Protein AF-A0A3D2VDF9-F1 (afdb_monomer)

Solvent-accessible surface area (backbone atoms only — not comparable to full-atom values): 5100 Å² total; per-residue (Å²): 130,86,77,54,71,74,75,63,52,50,66,55,46,47,50,49,29,54,76,71,74,40,93,69,53,74,67,56,27,45,53,50,42,59,61,45,46,62,58,39,49,56,56,39,52,56,75,72,51,83,84,84,72,75,85,76,89,76,75,82,72,90,58,46,69,67,53,66,90,80,32,81,79,68,82,64,81,66,82

Sequence (79 aa):
MTRGPVNPSINEVLKLAAEFGMELSAHEAQVYCAGMAGVLKSY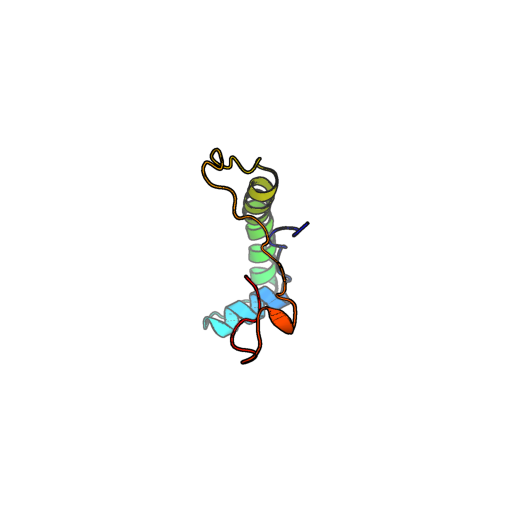RRIEELPELRPEVKYPRTPGYRPAPEDNPYNAWYWR

Nearest PDB structures (foldse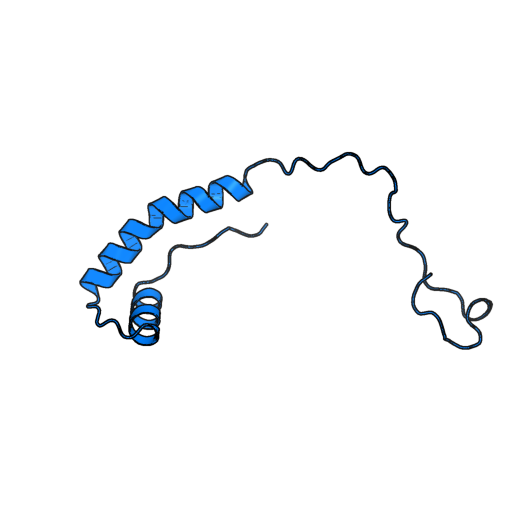ek):
  3a1i-assembly1_A-2  TM=6.004E-01  e=3.087E-02  Rhodococcus sp. N-771
  3a1k-assembly1_A  TM=6.053E-01  e=5.889E-02  Rhodococcus sp. N-771
  4wj3-assembly2_I  TM=5.085E-01  e=3.522E+00  Pseudomonas aeruginosa PAO1

Mean predicted aligned error: 7.75 Å

Radius of gyration: 24.64 Å; Cα contacts (8 Å, |Δi|>4): 45; chains: 1; bounding box: 47×35×52 Å

Structure (mmCIF, N/CA/C/O backbone):
data_AF-A0A3D2VDF9-F1
#
_entry.id   AF-A0A3D2VDF9-F1
#
loop_
_atom_site.group_PDB
_atom_site.id
_atom_site.type_symbol
_atom_site.label_atom_id
_atom_site.label_alt_id
_atom_site.label_comp_id
_atom_site.label_asym_id
_atom_site.label_entity_id
_atom_site.label_seq_id
_atom_site.pdbx_PDB_ins_code
_atom_site.Cartn_x
_atom_site.Cartn_y
_atom_site.Cartn_z
_atom_site.occupancy
_atom_site.B_iso_or_equiv
_atom_site.auth_seq_id
_atom_site.auth_comp_id
_atom_site.auth_asym_id
_atom_site.auth_atom_id
_atom_site.pdbx_PDB_model_num
ATOM 1 N N . MET A 1 1 ? -5.099 -8.514 -12.122 1.00 52.41 1 MET A N 1
ATOM 2 C CA . MET A 1 1 ? -4.991 -7.048 -11.971 1.00 52.41 1 MET A CA 1
ATOM 3 C C . MET A 1 1 ? -5.001 -6.756 -10.488 1.00 52.41 1 MET A C 1
ATOM 5 O O . MET A 1 1 ? -5.907 -7.229 -9.807 1.00 52.41 1 MET A O 1
ATOM 9 N N . THR A 1 2 ? -3.958 -6.117 -9.970 1.00 57.31 2 THR A N 1
ATOM 10 C CA . THR A 1 2 ? -3.824 -5.832 -8.541 1.00 57.31 2 THR A CA 1
ATOM 11 C C . THR A 1 2 ? -4.927 -4.863 -8.145 1.00 57.31 2 THR A C 1
ATOM 13 O O . THR A 1 2 ? -4.968 -3.719 -8.577 1.00 57.31 2 THR A O 1
ATOM 16 N N . ARG A 1 3 ? -5.887 -5.352 -7.363 1.00 70.12 3 ARG A N 1
ATOM 17 C CA . ARG A 1 3 ? -6.883 -4.503 -6.720 1.00 70.12 3 ARG A CA 1
ATOM 18 C C . ARG A 1 3 ? -6.074 -3.678 -5.717 1.00 70.12 3 ARG A C 1
ATOM 20 O O . ARG A 1 3 ? -5.487 -4.281 -4.824 1.00 70.12 3 ARG A O 1
ATOM 27 N N . GLY A 1 4 ? -5.952 -2.365 -5.933 1.00 81.25 4 GLY A N 1
ATOM 28 C CA . GLY A 1 4 ? -5.209 -1.457 -5.049 1.00 81.25 4 GLY A CA 1
ATOM 29 C C . GLY A 1 4 ? -5.650 -1.553 -3.577 1.00 81.25 4 GLY A C 1
ATOM 30 O O . GLY A 1 4 ? -6.507 -2.374 -3.236 1.00 81.25 4 GLY A O 1
ATOM 31 N N . PRO A 1 5 ? -5.105 -0.720 -2.680 1.00 88.19 5 PRO A N 1
ATOM 32 C CA . PRO A 1 5 ? -5.191 -0.964 -1.244 1.00 88.19 5 PRO A CA 1
ATOM 33 C C . PRO A 1 5 ? -6.643 -1.123 -0.764 1.00 88.19 5 PRO A C 1
ATOM 35 O O . PRO A 1 5 ? -7.546 -0.367 -1.141 1.00 88.19 5 PRO A O 1
ATOM 38 N N . VAL A 1 6 ? -6.860 -2.160 0.046 1.00 89.81 6 VAL A N 1
ATOM 39 C CA . VAL A 1 6 ? -8.157 -2.487 0.644 1.00 89.81 6 VAL A CA 1
ATOM 40 C C . VAL A 1 6 ? -8.284 -1.818 2.003 1.00 89.81 6 VAL A C 1
ATOM 42 O O . VAL A 1 6 ? -7.288 -1.570 2.678 1.00 89.81 6 VAL A O 1
ATOM 45 N N . ASN A 1 7 ? -9.517 -1.500 2.393 1.00 92.06 7 ASN A N 1
ATOM 46 C CA . ASN A 1 7 ? -9.761 -0.898 3.696 1.00 92.06 7 ASN A CA 1
ATOM 47 C C . ASN A 1 7 ? -9.385 -1.899 4.800 1.00 92.06 7 ASN A C 1
ATOM 49 O O . ASN A 1 7 ? -9.860 -3.036 4.722 1.00 92.06 7 ASN A O 1
ATOM 53 N N . PRO A 1 8 ? -8.572 -1.510 5.798 1.00 94.12 8 PRO A N 1
ATOM 54 C CA . PRO A 1 8 ? -8.203 -2.412 6.875 1.00 94.12 8 PRO A CA 1
ATOM 55 C C . PRO A 1 8 ? -9.424 -2.749 7.732 1.00 94.12 8 PRO A C 1
ATOM 57 O O . PRO A 1 8 ? -10.340 -1.940 7.915 1.00 94.12 8 PRO A O 1
ATOM 60 N N . SER A 1 9 ? -9.421 -3.955 8.278 1.00 95.44 9 SER A N 1
ATOM 61 C CA . SER A 1 9 ? -10.336 -4.377 9.328 1.00 95.44 9 SER A CA 1
ATOM 62 C C . SER A 1 9 ? -10.020 -3.673 10.649 1.00 95.44 9 SER A C 1
ATOM 64 O O . SER A 1 9 ? -8.904 -3.210 10.885 1.00 95.44 9 SER A O 1
ATOM 66 N N . ILE A 1 10 ? -10.998 -3.654 11.556 1.00 97.06 10 ILE A N 1
ATOM 67 C CA . ILE A 1 10 ? -10.835 -3.099 12.909 1.00 97.06 10 ILE A CA 1
ATOM 68 C C . ILE A 1 10 ? -9.640 -3.749 13.626 1.00 97.06 10 ILE A C 1
ATOM 70 O O . ILE A 1 10 ? -8.846 -3.052 14.250 1.00 97.06 10 ILE A O 1
ATOM 74 N N . ASN A 1 11 ? -9.462 -5.066 13.482 1.00 97.31 11 ASN A N 1
ATOM 75 C CA . ASN A 1 11 ? -8.356 -5.794 14.108 1.00 97.31 11 ASN A CA 1
ATOM 76 C C . ASN A 1 11 ? -6.987 -5.370 13.564 1.00 97.31 11 ASN A C 1
ATOM 78 O O . ASN A 1 11 ? -6.032 -5.282 14.329 1.00 97.31 11 ASN A O 1
ATOM 82 N N . GLU A 1 12 ? -6.879 -5.092 12.264 1.00 96.88 12 GLU A N 1
ATOM 83 C CA . GLU A 1 12 ? -5.635 -4.593 11.668 1.00 96.88 12 GLU A CA 1
ATOM 84 C C . GLU A 1 12 ? -5.307 -3.185 12.171 1.00 96.88 12 GLU A C 1
ATOM 86 O O . GLU A 1 12 ? -4.152 -2.911 12.487 1.00 96.88 12 GLU A O 1
ATOM 91 N N . VAL A 1 13 ? -6.312 -2.318 12.331 1.00 96.88 13 VAL A N 1
ATOM 92 C CA . VAL A 1 13 ? -6.120 -0.976 12.907 1.00 96.88 13 VAL A CA 1
ATOM 93 C C . VAL A 1 13 ? -5.690 -1.050 14.371 1.00 96.88 13 VAL A C 1
ATOM 95 O O . VAL A 1 13 ? -4.757 -0.355 14.758 1.00 96.88 13 VAL A O 1
ATOM 98 N N . LEU A 1 14 ? -6.310 -1.917 15.176 1.00 97.94 14 LEU A N 1
ATOM 99 C CA . LEU A 1 14 ? -5.915 -2.127 16.574 1.00 97.94 14 LEU A CA 1
ATOM 100 C C . LEU A 1 14 ? -4.499 -2.704 16.691 1.00 97.94 14 LEU A C 1
ATOM 102 O O . LEU A 1 14 ? -3.734 -2.298 17.563 1.00 97.94 14 LEU A O 1
ATOM 106 N N . LYS A 1 15 ? -4.126 -3.624 15.795 1.00 97.81 15 LYS A N 1
ATOM 107 C CA . LYS A 1 15 ? -2.772 -4.180 15.752 1.00 97.81 15 LYS A CA 1
ATOM 108 C C . LYS A 1 15 ? -1.739 -3.100 15.426 1.00 97.81 15 LYS A C 1
ATOM 110 O O . LYS A 1 15 ? -0.739 -2.995 16.127 1.00 97.81 15 LYS A O 1
ATOM 115 N N . LEU A 1 16 ? -2.006 -2.277 14.411 1.00 96.88 16 LEU A N 1
ATOM 116 C CA . LEU A 1 16 ? -1.150 -1.142 14.062 1.00 96.88 16 LEU A CA 1
ATOM 117 C C . LEU A 1 16 ? -1.050 -0.154 15.227 1.00 96.88 16 LEU A C 1
ATOM 119 O O . LEU A 1 16 ? 0.045 0.277 15.565 1.00 96.88 16 LEU A O 1
ATOM 123 N N . ALA A 1 17 ? -2.167 0.161 15.885 1.00 97.25 17 ALA A N 1
ATOM 124 C CA . ALA A 1 17 ? -2.171 1.028 17.057 1.00 97.25 17 ALA A CA 1
ATOM 125 C C . ALA A 1 17 ? -1.193 0.537 18.133 1.00 97.25 17 ALA A C 1
ATOM 127 O O . ALA A 1 17 ? -0.329 1.299 18.562 1.00 97.25 17 ALA A O 1
ATOM 128 N N . ALA A 1 18 ? -1.251 -0.752 18.474 1.00 96.88 18 ALA A N 1
ATOM 129 C CA . ALA A 1 18 ? -0.335 -1.361 19.432 1.00 96.88 18 ALA A CA 1
ATOM 130 C C . ALA A 1 18 ? 1.135 -1.311 18.970 1.00 96.88 18 ALA A C 1
ATOM 132 O O . ALA A 1 18 ? 2.012 -0.991 19.770 1.00 96.88 18 ALA A O 1
ATOM 133 N N . GLU A 1 19 ? 1.412 -1.575 17.687 1.00 97.94 19 GLU A N 1
ATOM 134 C CA . GLU A 1 19 ? 2.767 -1.492 17.111 1.00 97.94 19 GLU A CA 1
ATOM 135 C C . GLU A 1 19 ? 3.359 -0.074 17.193 1.00 97.94 19 GLU A C 1
ATOM 137 O O . GLU A 1 19 ? 4.566 0.084 17.374 1.00 97.94 19 GLU A O 1
ATOM 142 N N . PHE A 1 20 ? 2.514 0.955 17.116 1.00 96.94 20 PHE A N 1
ATOM 143 C CA . PHE A 1 20 ? 2.907 2.361 17.228 1.00 96.94 20 PHE A CA 1
ATOM 144 C C . PHE A 1 20 ? 2.770 2.938 18.649 1.00 96.94 20 PHE A C 1
ATOM 146 O O . PHE A 1 20 ? 2.960 4.139 18.834 1.00 96.94 20 PHE A O 1
ATOM 153 N N . GLY A 1 21 ? 2.460 2.115 19.658 1.00 97.12 21 G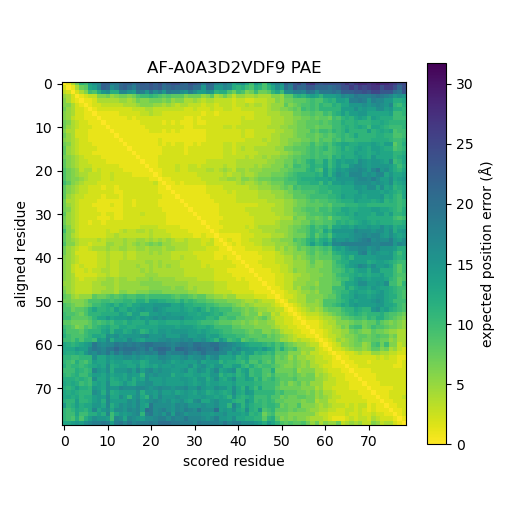LY A N 1
ATOM 154 C CA . GLY A 1 21 ? 2.325 2.560 21.051 1.00 97.12 21 GLY A CA 1
ATOM 155 C C . GLY A 1 21 ? 1.092 3.430 21.320 1.00 97.12 21 GLY A C 1
ATOM 156 O O . GLY A 1 21 ? 1.105 4.244 22.241 1.00 97.12 21 GLY A O 1
ATOM 157 N N . MET A 1 22 ? 0.041 3.284 20.513 1.00 96.62 22 MET A N 1
ATOM 158 C CA . MET A 1 22 ? -1.244 3.957 20.682 1.00 96.62 22 MET A CA 1
ATOM 159 C C . MET A 1 22 ? -2.264 3.007 21.318 1.00 96.62 22 MET A C 1
ATOM 161 O O . MET A 1 22 ? -2.472 1.892 20.839 1.00 96.62 22 MET A O 1
ATOM 165 N N . GLU A 1 23 ? -2.955 3.468 22.357 1.00 95.19 23 GLU A N 1
ATOM 166 C CA . GLU A 1 23 ? -4.130 2.776 22.887 1.00 95.19 23 GLU A CA 1
ATOM 167 C C . GLU A 1 23 ? -5.375 3.238 22.126 1.00 95.19 23 GLU A C 1
ATOM 169 O O . GLU A 1 23 ? -5.706 4.421 22.122 1.00 95.19 23 GLU A O 1
ATOM 174 N N . LEU A 1 24 ? -6.056 2.303 21.460 1.00 96.25 24 LEU A N 1
ATOM 175 C CA . LEU A 1 24 ? -7.326 2.550 20.783 1.00 96.25 24 LEU A CA 1
ATOM 176 C C . LEU A 1 24 ? -8.388 1.565 21.259 1.00 96.25 24 LEU A C 1
ATOM 178 O O . LEU A 1 24 ? -8.159 0.357 21.342 1.00 96.25 24 LEU A O 1
ATOM 182 N N . SER A 1 25 ? -9.594 2.077 21.473 1.00 97.19 25 SER A N 1
ATOM 183 C CA . SER A 1 25 ? -10.795 1.260 21.593 1.00 97.19 25 SER A CA 1
ATOM 184 C C . SER A 1 25 ? -11.251 0.732 20.227 1.00 97.19 25 SER A C 1
ATOM 186 O O . SER A 1 25 ? -10.960 1.296 19.168 1.00 97.19 25 SER A O 1
ATOM 188 N N . ALA A 1 26 ? -12.055 -0.334 20.240 1.00 96.25 26 ALA A N 1
ATOM 189 C CA . ALA A 1 26 ? -12.678 -0.858 19.023 1.00 96.25 26 ALA A CA 1
ATOM 190 C C . ALA A 1 26 ? -13.578 0.180 18.322 1.00 96.25 26 ALA A C 1
ATOM 192 O O . ALA A 1 26 ? -13.682 0.177 17.096 1.00 96.25 26 ALA A O 1
ATOM 193 N N . HIS A 1 27 ? -14.202 1.081 19.089 1.00 97.44 27 HIS A N 1
ATOM 194 C CA . HIS A 1 27 ? -15.020 2.161 18.542 1.00 97.44 27 HIS A CA 1
ATOM 195 C C . HIS A 1 27 ? -14.167 3.184 17.782 1.00 97.44 27 HIS A C 1
ATOM 197 O O . HIS A 1 27 ? -14.484 3.525 16.645 1.00 97.44 27 HIS A O 1
ATOM 203 N N . GLU A 1 28 ? -13.048 3.625 18.361 1.00 97.31 28 GLU A N 1
ATOM 204 C CA . GLU A 1 28 ? -12.123 4.540 17.684 1.00 97.31 28 GLU A CA 1
ATOM 205 C C . GLU A 1 28 ? -11.542 3.895 16.427 1.00 97.31 28 GLU A C 1
ATOM 207 O O . GLU A 1 28 ? -11.562 4.501 15.357 1.00 97.31 28 GLU A O 1
ATOM 212 N N . ALA A 1 29 ? -11.119 2.630 16.507 1.00 96.75 29 ALA A N 1
ATOM 213 C CA . ALA A 1 29 ? -10.638 1.885 15.348 1.00 96.75 29 ALA A CA 1
ATOM 214 C C . ALA A 1 29 ? -11.688 1.818 14.219 1.00 96.75 29 ALA A C 1
ATOM 216 O O . ALA A 1 29 ? -11.341 1.962 13.046 1.00 96.75 29 ALA A O 1
ATOM 217 N N . GLN A 1 30 ? -12.977 1.687 14.552 1.00 96.31 30 GLN A N 1
ATOM 218 C CA . GLN A 1 30 ? -14.064 1.740 13.571 1.00 96.31 30 GLN A CA 1
ATOM 219 C C . GLN A 1 30 ? -14.179 3.115 12.894 1.00 96.31 30 GLN A C 1
ATOM 221 O O . GLN A 1 30 ? -14.385 3.179 11.678 1.00 96.31 30 GLN A O 1
ATOM 226 N N . VAL A 1 31 ? -14.013 4.208 13.646 1.00 96.06 31 VAL A N 1
ATOM 227 C CA . VAL A 1 31 ? -13.983 5.573 13.091 1.00 96.06 31 VAL A CA 1
ATOM 228 C C . VAL A 1 31 ? -12.821 5.726 12.108 1.00 96.06 31 VAL A C 1
ATOM 230 O O . VAL A 1 31 ? -13.020 6.219 10.995 1.00 96.06 31 VAL A O 1
ATOM 233 N N . TYR A 1 32 ? -11.633 5.228 12.458 1.00 94.88 32 TYR A N 1
ATOM 234 C CA . TYR A 1 32 ? -10.477 5.239 11.558 1.00 94.88 32 TYR A CA 1
ATOM 235 C C . TYR A 1 32 ? -10.719 4.404 10.292 1.00 94.88 32 TYR A C 1
ATOM 237 O O . TYR A 1 32 ? -10.467 4.891 9.188 1.00 94.88 32 TYR A O 1
ATOM 245 N N . CYS A 1 33 ? -11.272 3.191 10.412 1.00 94.19 33 CYS A N 1
ATOM 246 C CA . CYS A 1 33 ? -11.677 2.376 9.260 1.00 94.19 33 CYS A CA 1
ATOM 247 C C . CYS A 1 33 ? -12.652 3.123 8.336 1.00 94.19 33 CYS A C 1
ATOM 249 O O . CYS A 1 33 ? -12.525 3.042 7.112 1.00 94.19 33 CYS A O 1
ATOM 251 N N . ALA A 1 34 ? -13.625 3.852 8.890 1.00 92.56 34 ALA A N 1
ATOM 252 C CA . ALA A 1 34 ? -14.576 4.630 8.099 1.00 92.56 34 ALA A CA 1
ATOM 253 C C . ALA A 1 34 ? -13.900 5.815 7.384 1.00 92.56 34 ALA A C 1
ATOM 255 O O . ALA A 1 34 ? -14.156 6.043 6.201 1.00 92.56 34 ALA A O 1
ATOM 256 N N . GLY A 1 35 ? -12.996 6.527 8.066 1.00 92.38 35 GLY A N 1
ATOM 257 C CA . GLY A 1 35 ? -12.249 7.651 7.493 1.00 92.38 35 GLY A CA 1
ATOM 258 C C . GLY A 1 35 ? -11.295 7.238 6.365 1.00 92.38 35 GLY A C 1
ATOM 259 O O . GLY A 1 35 ? -11.211 7.911 5.335 1.00 92.38 35 GLY A O 1
ATOM 260 N N . MET A 1 36 ? -10.621 6.093 6.509 1.00 92.50 36 MET A N 1
ATOM 261 C CA . MET A 1 36 ? -9.677 5.582 5.506 1.00 92.50 36 MET A CA 1
ATOM 262 C C . MET A 1 36 ? -10.352 5.153 4.199 1.00 92.50 36 MET A C 1
ATOM 264 O O . MET A 1 36 ? -9.746 5.269 3.130 1.00 92.50 36 MET A O 1
ATOM 268 N N . ALA A 1 37 ? -11.617 4.722 4.242 1.00 86.94 37 ALA A N 1
ATOM 269 C CA . ALA A 1 37 ? -12.326 4.211 3.070 1.00 86.94 37 ALA A CA 1
ATOM 270 C C . ALA A 1 37 ? -12.356 5.210 1.895 1.00 86.94 37 ALA A C 1
ATOM 272 O O . ALA A 1 37 ? -12.215 4.809 0.733 1.00 86.94 37 ALA A O 1
ATOM 273 N N . GLY A 1 38 ? -12.506 6.507 2.188 1.00 86.25 38 GLY A N 1
ATOM 274 C CA . GLY A 1 38 ? -12.489 7.571 1.181 1.00 86.25 38 GLY A CA 1
ATOM 275 C C . GLY A 1 38 ? -11.108 7.766 0.554 1.00 86.25 38 GLY A C 1
ATOM 276 O O . GLY A 1 38 ? -10.979 7.788 -0.669 1.00 86.25 38 GLY A O 1
ATOM 277 N N . VAL A 1 39 ? -10.065 7.828 1.382 1.00 88.56 39 VAL A N 1
ATOM 278 C CA . VAL A 1 39 ? -8.677 8.030 0.939 1.00 88.56 39 VAL A CA 1
ATOM 279 C C . VAL A 1 39 ? -8.200 6.860 0.076 1.00 88.56 39 VAL A C 1
ATOM 281 O O . VAL A 1 39 ? -7.664 7.058 -1.013 1.00 88.56 39 VAL A O 1
ATOM 284 N N . LEU A 1 40 ? -8.470 5.623 0.500 1.00 91.44 40 LEU A N 1
ATOM 285 C CA . LEU A 1 40 ? -8.069 4.416 -0.231 1.00 91.44 40 LEU A CA 1
ATOM 286 C C . LEU A 1 40 ? -8.813 4.246 -1.563 1.00 91.44 40 LEU A C 1
ATOM 288 O O . LEU A 1 40 ? -8.314 3.602 -2.490 1.00 91.44 40 LEU A O 1
ATOM 292 N N . LYS A 1 41 ? -10.001 4.847 -1.711 1.00 89.50 41 LYS A N 1
ATOM 293 C CA . LYS A 1 41 ? -10.683 4.931 -3.010 1.00 89.50 41 LYS A CA 1
ATOM 294 C C . LYS A 1 41 ? -9.894 5.792 -4.005 1.00 89.50 41 LYS A C 1
ATOM 296 O O . LYS A 1 41 ? -9.812 5.411 -5.170 1.00 89.50 41 LYS A O 1
ATOM 301 N N . SER A 1 42 ? -9.270 6.882 -3.559 1.00 90.06 42 SER A N 1
ATOM 302 C CA . SER A 1 42 ? -8.430 7.732 -4.416 1.00 90.06 42 SER A CA 1
ATOM 303 C C . SER A 1 42 ? -7.194 6.994 -4.931 1.00 90.06 42 SER A C 1
ATOM 305 O O . SER A 1 42 ? -6.870 7.108 -6.108 1.00 90.06 42 SER A O 1
ATOM 307 N N . TYR A 1 43 ? -6.552 6.164 -4.103 1.00 89.94 43 TYR A N 1
ATOM 308 C CA . TYR A 1 43 ? -5.432 5.327 -4.555 1.00 89.94 43 TYR A CA 1
ATOM 309 C C . TYR A 1 43 ? -5.858 4.309 -5.613 1.00 89.94 43 TYR A C 1
ATOM 311 O O . TYR A 1 43 ? -5.172 4.130 -6.612 1.00 89.94 43 TYR A O 1
ATOM 319 N N . ARG A 1 44 ? -7.031 3.687 -5.455 1.00 89.31 44 ARG A N 1
ATOM 320 C CA . ARG A 1 44 ? -7.564 2.771 -6.476 1.00 89.31 44 ARG A CA 1
ATOM 321 C C . ARG A 1 44 ? -7.882 3.471 -7.797 1.00 89.31 44 ARG A C 1
ATOM 323 O O . ARG A 1 44 ? -7.737 2.852 -8.840 1.00 89.31 44 ARG A O 1
ATOM 330 N N . ARG A 1 45 ? -8.249 4.755 -7.771 1.00 89.50 45 ARG A N 1
ATOM 331 C CA . ARG A 1 45 ? -8.443 5.547 -8.993 1.00 89.50 45 ARG A CA 1
ATOM 332 C C . ARG A 1 45 ? -7.143 5.730 -9.786 1.00 89.50 45 ARG A C 1
ATOM 334 O O . ARG A 1 45 ? -7.213 5.831 -11.004 1.00 89.50 45 ARG A O 1
ATOM 341 N N . ILE A 1 46 ? -5.980 5.751 -9.129 1.00 88.62 46 ILE A N 1
ATOM 342 C CA . ILE A 1 46 ? -4.676 5.850 -9.809 1.00 88.62 46 ILE A CA 1
ATOM 343 C C . ILE A 1 46 ? -4.423 4.613 -10.679 1.00 88.62 46 ILE A C 1
ATOM 345 O O . ILE A 1 46 ? -3.966 4.760 -11.805 1.00 88.62 46 ILE A O 1
ATOM 349 N N . GLU A 1 47 ? -4.798 3.421 -10.210 1.00 86.44 47 GLU A N 1
ATOM 350 C CA . GLU A 1 47 ? -4.677 2.166 -10.976 1.00 86.44 47 GLU A CA 1
ATOM 351 C C . GLU A 1 47 ? -5.542 2.147 -12.251 1.00 86.44 47 GLU A C 1
ATOM 353 O O . GLU A 1 47 ? -5.304 1.360 -13.162 1.00 86.44 47 GLU A O 1
ATOM 358 N N . GLU A 1 48 ?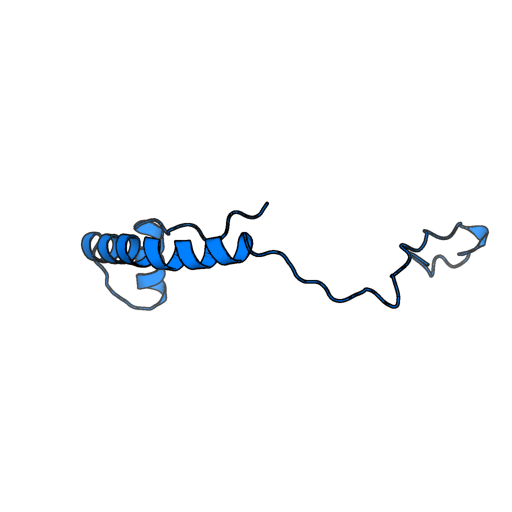 -6.566 3.001 -12.324 1.00 87.25 48 GLU A N 1
ATOM 359 C CA . GLU A 1 48 ? -7.428 3.142 -13.503 1.00 87.25 48 GLU A CA 1
ATOM 360 C C . GLU A 1 48 ? -6.866 4.140 -14.527 1.00 87.25 48 GLU A C 1
ATOM 362 O O . GLU A 1 48 ? -7.417 4.275 -15.623 1.00 87.25 48 GLU A O 1
ATOM 367 N N . LEU A 1 49 ? -5.814 4.885 -14.173 1.00 90.19 49 LEU A N 1
ATOM 368 C CA . LEU A 1 49 ? -5.188 5.833 -15.084 1.00 90.19 49 LEU A CA 1
ATOM 369 C C . LEU A 1 49 ? -4.363 5.080 -16.136 1.00 90.19 49 LEU A C 1
ATOM 371 O O . LEU A 1 49 ? -3.678 4.110 -15.812 1.00 90.19 49 LEU A O 1
ATOM 375 N N . PRO A 1 50 ? -4.392 5.523 -17.405 1.00 89.56 50 PRO A N 1
ATOM 376 C CA . PRO A 1 50 ? -3.565 4.920 -18.436 1.00 89.56 50 PRO A CA 1
ATOM 377 C C . PRO A 1 50 ? -2.082 5.129 -18.115 1.00 89.56 50 PRO A C 1
ATOM 379 O O . PRO A 1 50 ? -1.642 6.247 -17.841 1.00 89.56 50 PRO A O 1
ATOM 382 N N . GLU A 1 51 ? -1.298 4.056 -18.204 1.00 84.62 51 GLU A N 1
ATOM 383 C CA . GLU A 1 51 ? 0.155 4.141 -18.101 1.00 84.62 51 GLU A CA 1
ATOM 384 C C . GLU A 1 51 ? 0.721 4.763 -19.387 1.00 84.62 51 GLU A C 1
ATOM 386 O O . GLU A 1 51 ? 0.886 4.099 -20.416 1.00 84.62 51 GLU A O 1
ATOM 391 N N . LEU A 1 52 ? 1.007 6.065 -19.341 1.00 87.56 52 LEU A N 1
ATOM 392 C CA . LEU A 1 52 ? 1.651 6.785 -20.437 1.00 87.56 52 LEU A CA 1
ATOM 393 C C . LEU A 1 52 ? 3.138 6.423 -20.477 1.00 87.56 52 LEU A C 1
ATOM 395 O O . LEU A 1 52 ? 3.976 7.078 -19.859 1.00 87.56 52 LEU A O 1
ATOM 399 N N . ARG A 1 53 ? 3.468 5.351 -21.197 1.00 85.56 53 ARG A N 1
ATOM 400 C CA . ARG A 1 53 ? 4.860 4.950 -21.411 1.00 85.56 53 ARG A CA 1
ATOM 401 C C . ARG A 1 53 ? 5.478 5.767 -22.550 1.00 85.56 53 ARG A C 1
ATOM 403 O O . ARG A 1 53 ? 4.819 5.954 -23.574 1.00 85.56 53 ARG A O 1
ATOM 410 N N . PRO A 1 54 ? 6.726 6.244 -22.400 1.00 88.75 54 PRO A N 1
ATOM 411 C CA . PRO A 1 54 ? 7.435 6.880 -23.501 1.00 88.75 54 PRO A CA 1
ATOM 412 C C . PRO A 1 54 ? 7.657 5.879 -24.640 1.00 88.75 54 PRO A C 1
ATOM 414 O O . PRO A 1 54 ? 7.644 4.662 -24.435 1.00 88.75 54 PRO A O 1
ATOM 417 N N . GLU A 1 55 ? 7.901 6.396 -25.841 1.00 90.88 55 GLU A N 1
ATOM 418 C CA . GLU A 1 55 ? 8.272 5.563 -26.981 1.00 90.88 55 GLU A CA 1
ATOM 419 C C . GLU A 1 55 ? 9.548 4.759 -26.673 1.00 90.88 55 GLU A C 1
ATOM 421 O O . GLU A 1 55 ? 10.568 5.296 -26.227 1.00 90.88 55 GLU A O 1
ATOM 426 N N . VAL A 1 56 ? 9.500 3.447 -26.912 1.00 91.25 56 VAL A N 1
ATOM 427 C CA . VAL A 1 56 ? 10.646 2.559 -26.692 1.00 91.25 56 VAL A CA 1
ATOM 428 C C . VAL A 1 56 ? 11.590 2.651 -27.891 1.00 91.25 56 VAL A C 1
ATOM 430 O O . VAL A 1 56 ? 11.419 1.946 -28.881 1.00 91.25 56 VAL A O 1
ATOM 433 N N . LYS A 1 57 ? 12.624 3.495 -27.787 1.00 93.12 57 LYS A N 1
ATOM 434 C CA . LYS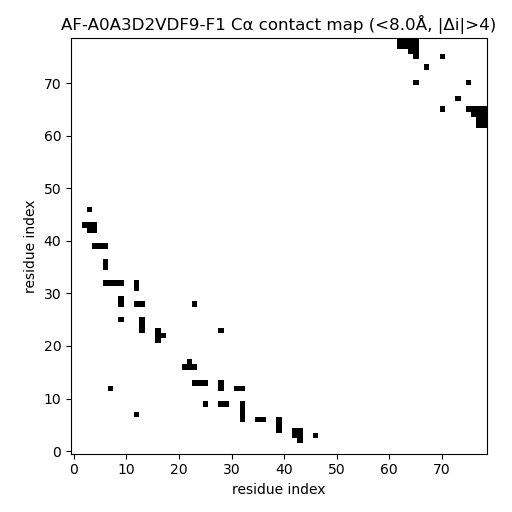 A 1 57 ? 13.622 3.700 -28.857 1.00 93.12 57 LYS A CA 1
ATOM 435 C C . LYS A 1 57 ? 14.531 2.487 -29.111 1.00 93.12 57 LYS A C 1
ATOM 437 O O . LYS A 1 57 ? 14.953 2.262 -30.240 1.00 93.12 57 LYS A O 1
ATOM 442 N N . TYR A 1 58 ? 14.848 1.716 -28.069 1.00 90.88 58 TYR A N 1
ATOM 443 C CA . TYR A 1 58 ? 15.729 0.543 -28.147 1.00 90.88 58 TYR A CA 1
ATOM 444 C C . TYR A 1 58 ? 15.070 -0.646 -27.436 1.00 90.88 58 TYR A C 1
ATOM 446 O O . TYR A 1 58 ? 15.271 -0.827 -26.230 1.00 90.88 58 TYR A O 1
ATOM 454 N N . PRO A 1 59 ? 14.227 -1.432 -28.131 1.00 89.75 59 P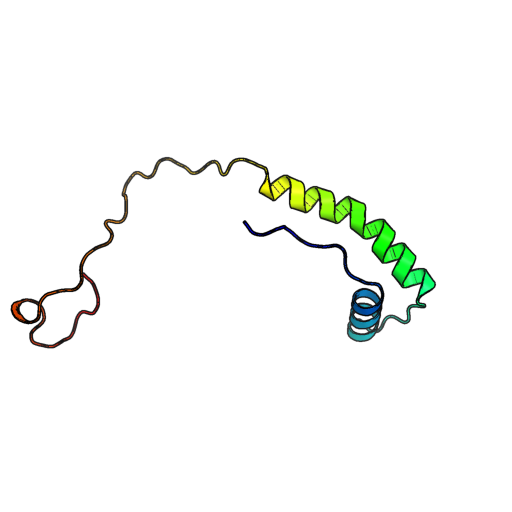RO A N 1
ATOM 455 C CA . PRO A 1 59 ? 13.564 -2.571 -27.517 1.00 89.75 59 PRO A CA 1
ATOM 456 C C . PRO A 1 59 ? 14.596 -3.624 -27.114 1.00 89.75 59 PRO A C 1
ATOM 458 O O . PRO A 1 59 ? 15.485 -3.977 -27.888 1.00 89.75 59 PRO A O 1
ATOM 461 N N . ARG A 1 60 ? 14.466 -4.157 -25.896 1.00 88.38 60 ARG A N 1
ATOM 462 C CA . ARG A 1 60 ? 15.235 -5.337 -25.496 1.00 88.38 60 ARG A CA 1
ATOM 463 C C . ARG A 1 60 ? 14.685 -6.533 -26.261 1.00 88.38 60 ARG A C 1
ATOM 465 O O . ARG A 1 60 ? 13.542 -6.929 -26.042 1.00 88.38 60 ARG A O 1
ATOM 472 N N . THR A 1 61 ? 15.486 -7.104 -27.153 1.00 87.31 61 THR A N 1
ATOM 473 C CA . THR A 1 61 ? 15.177 -8.414 -27.724 1.00 87.31 61 THR A CA 1
ATOM 474 C C . THR A 1 61 ? 15.277 -9.457 -26.618 1.00 87.31 61 THR A C 1
ATOM 476 O O . THR A 1 61 ? 16.190 -9.367 -25.794 1.00 87.31 61 THR A O 1
ATOM 479 N N . PRO A 1 62 ? 14.374 -10.447 -26.578 1.00 87.00 62 PRO A N 1
ATOM 480 C CA . PRO A 1 62 ? 14.322 -11.402 -25.486 1.00 87.00 62 PRO A CA 1
ATOM 481 C C . PRO A 1 62 ? 15.554 -12.293 -25.401 1.00 87.00 62 PRO A C 1
ATOM 483 O O . PRO A 1 62 ? 15.604 -13.030 -24.438 1.00 87.00 62 PRO A O 1
ATOM 486 N N . GLY A 1 63 ? 16.518 -12.231 -26.329 1.00 91.06 63 GLY A N 1
ATOM 487 C CA . GLY A 1 63 ? 17.679 -13.121 -26.373 1.00 91.06 63 GLY A CA 1
ATOM 488 C C . GLY A 1 63 ? 17.278 -14.576 -26.631 1.00 91.06 63 GLY A C 1
ATOM 489 O O . GLY A 1 63 ? 16.137 -14.861 -26.998 1.00 91.06 63 GLY A O 1
ATOM 490 N N . TYR A 1 64 ? 18.205 -15.503 -26.439 1.00 92.69 64 TYR A N 1
ATOM 491 C CA . TYR A 1 64 ? 17.968 -16.939 -26.508 1.00 92.69 64 TYR A CA 1
ATOM 492 C C . TYR A 1 64 ? 18.880 -17.694 -25.540 1.00 92.69 64 TYR A C 1
ATOM 494 O O . TYR A 1 64 ? 19.920 -17.203 -25.098 1.00 92.69 64 TYR A O 1
ATOM 502 N N . ARG A 1 65 ? 18.497 -18.931 -25.220 1.00 93.69 65 ARG A N 1
ATOM 503 C CA . ARG A 1 65 ? 19.387 -19.864 -24.528 1.00 93.69 65 ARG A CA 1
ATOM 504 C C . ARG A 1 65 ? 20.389 -20.434 -25.539 1.00 93.69 65 ARG A C 1
ATOM 506 O O . ARG A 1 65 ? 19.933 -21.086 -26.479 1.00 93.69 65 ARG A O 1
ATOM 513 N N . PRO A 1 66 ? 21.708 -20.226 -25.370 1.00 95.25 66 PRO A N 1
ATOM 514 C CA . PRO A 1 66 ? 22.699 -20.763 -26.300 1.00 95.25 66 PRO A CA 1
ATOM 515 C C . PRO A 1 66 ? 22.655 -22.291 -26.376 1.00 95.25 66 PRO A C 1
ATOM 517 O O . PRO A 1 66 ? 22.435 -22.960 -25.359 1.00 95.25 66 PRO A O 1
ATOM 520 N N . ALA A 1 67 ? 22.891 -22.833 -27.570 1.00 95.00 67 ALA A N 1
ATOM 521 C CA . ALA A 1 67 ? 23.072 -24.266 -27.760 1.00 95.00 67 ALA A CA 1
ATOM 522 C C . ALA A 1 67 ? 24.407 -24.728 -27.133 1.00 95.00 67 ALA A C 1
ATOM 524 O O . ALA A 1 67 ? 25.301 -23.897 -26.931 1.00 95.00 67 ALA A O 1
ATOM 525 N N . PRO A 1 68 ? 24.570 -26.021 -26.796 1.00 93.50 68 PRO A N 1
ATOM 526 C CA . PRO A 1 68 ? 25.808 -26.533 -26.204 1.00 93.50 68 PRO A CA 1
ATOM 527 C C . PRO A 1 68 ? 27.064 -26.216 -27.028 1.00 93.50 68 PRO A C 1
ATOM 529 O O . PRO A 1 68 ? 28.113 -25.924 -26.457 1.00 93.50 68 PRO A O 1
ATOM 532 N N . GLU A 1 69 ? 26.944 -26.211 -28.356 1.00 95.19 69 GLU A N 1
ATOM 533 C CA . GLU A 1 69 ? 28.027 -25.921 -29.301 1.00 95.19 69 GLU A CA 1
ATOM 534 C C . GLU A 1 69 ? 28.514 -24.466 -29.186 1.00 95.19 69 GLU A C 1
ATOM 536 O O . GLU A 1 69 ? 29.709 -24.198 -29.307 1.00 95.19 69 GLU A O 1
ATOM 541 N N . ASP A 1 70 ? 27.600 -23.542 -28.871 1.00 92.44 70 ASP A N 1
ATOM 542 C CA . ASP A 1 70 ? 27.858 -22.107 -28.691 1.00 92.44 70 ASP A CA 1
ATOM 543 C C . ASP A 1 70 ? 28.162 -21.724 -27.229 1.00 92.44 70 ASP A C 1
ATOM 545 O O . ASP A 1 70 ? 28.431 -20.557 -26.923 1.00 92.44 70 ASP A O 1
ATOM 549 N N . ASN A 1 71 ? 28.112 -22.689 -26.303 1.00 95.75 71 ASN A N 1
ATOM 550 C CA . ASN A 1 71 ? 28.384 -22.499 -24.878 1.00 95.75 71 ASN A CA 1
ATOM 551 C C . ASN A 1 71 ? 29.187 -23.671 -24.279 1.00 95.75 71 ASN A C 1
ATOM 553 O O . ASN A 1 71 ? 28.767 -24.269 -23.283 1.00 95.75 71 ASN A O 1
ATOM 557 N N . PRO A 1 72 ? 30.368 -23.992 -24.841 1.00 94.62 72 PRO A N 1
ATOM 558 C CA . PRO A 1 72 ? 31.122 -25.198 -24.489 1.00 94.62 72 PRO A CA 1
ATOM 559 C C . PRO A 1 72 ? 31.596 -25.211 -23.031 1.00 94.62 72 PRO A C 1
ATOM 561 O O . PRO A 1 72 ? 31.772 -26.271 -22.437 1.00 94.62 72 PRO A O 1
ATOM 564 N N . TYR A 1 73 ? 31.778 -24.032 -22.435 1.00 95.56 73 TYR A N 1
ATOM 565 C CA . TYR A 1 73 ? 32.187 -23.876 -21.038 1.00 95.56 73 TYR A CA 1
ATOM 566 C C . TYR A 1 73 ? 31.007 -23.671 -20.083 1.00 95.56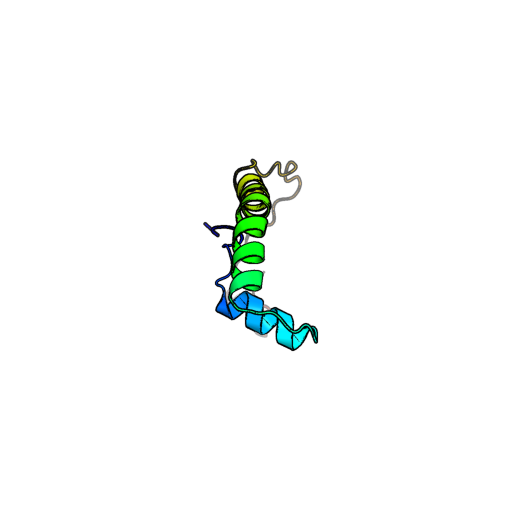 73 TYR A C 1
ATOM 568 O O . TYR A 1 73 ? 31.221 -23.400 -18.905 1.00 95.56 73 TYR A O 1
ATOM 576 N N . ASN A 1 74 ? 29.769 -23.753 -20.588 1.00 90.62 74 ASN A N 1
ATOM 577 C CA . ASN A 1 74 ? 28.545 -23.466 -19.844 1.00 90.62 74 ASN A CA 1
ATOM 578 C C . ASN A 1 74 ? 28.591 -22.115 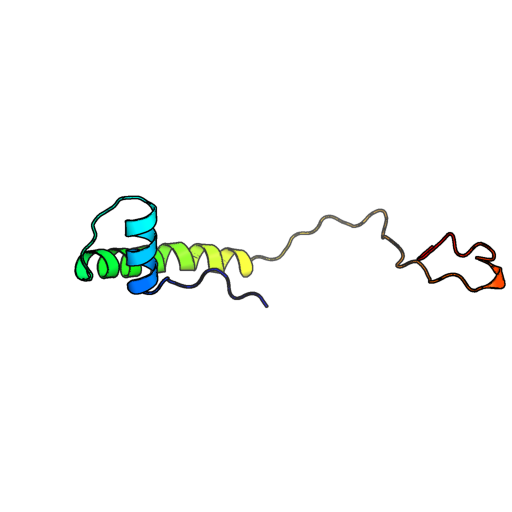-19.090 1.00 90.62 74 ASN A C 1
ATOM 580 O O . ASN A 1 74 ? 28.051 -21.974 -17.994 1.00 90.62 74 ASN A O 1
ATOM 584 N N . ALA A 1 75 ? 29.277 -21.124 -19.666 1.00 94.75 75 ALA A N 1
ATOM 585 C CA . ALA A 1 75 ? 29.523 -19.818 -19.058 1.00 94.75 75 ALA A CA 1
ATOM 586 C C . ALA A 1 75 ? 28.352 -18.838 -19.253 1.00 94.75 75 ALA A C 1
ATOM 588 O O . ALA A 1 75 ? 28.273 -17.826 -18.559 1.00 94.75 75 ALA A O 1
ATOM 589 N N . TRP A 1 76 ? 27.436 -19.133 -20.181 1.00 91.38 76 TRP A N 1
ATOM 590 C CA . TRP A 1 76 ? 26.281 -18.290 -20.488 1.00 91.38 76 TRP A CA 1
ATOM 591 C C . TRP A 1 76 ? 24.960 -18.994 -20.187 1.00 91.38 76 TRP A C 1
ATOM 593 O O . TRP A 1 76 ? 24.712 -20.101 -20.654 1.00 91.38 76 TRP A O 1
ATOM 603 N N . TYR A 1 77 ? 24.076 -18.327 -19.442 1.00 91.62 77 TYR A N 1
ATOM 604 C CA . TYR A 1 77 ? 22.709 -18.810 -19.211 1.00 91.62 77 TYR A CA 1
ATOM 605 C C . TYR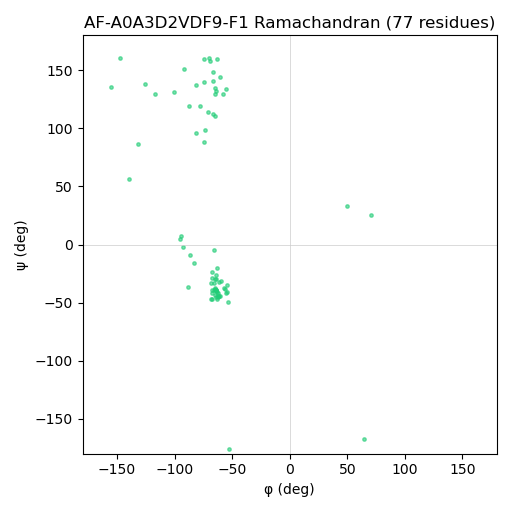 A 1 77 ? 21.732 -18.326 -20.294 1.00 91.62 77 TYR A C 1
ATOM 607 O O . TYR A 1 77 ? 20.836 -19.064 -20.705 1.00 91.62 77 TYR A O 1
ATOM 615 N N . TRP A 1 78 ? 21.916 -17.091 -20.768 1.00 92.38 78 TRP A N 1
ATOM 616 C CA . TRP A 1 78 ? 21.039 -16.430 -21.727 1.00 92.38 78 TRP A CA 1
ATOM 617 C C . TRP A 1 78 ? 21.825 -15.364 -22.495 1.00 92.38 78 TRP A C 1
ATOM 619 O O . TRP A 1 78 ? 22.609 -14.640 -21.877 1.00 92.38 78 TRP A O 1
ATOM 629 N N . ARG A 1 79 ? 21.657 -15.300 -23.816 1.00 84.06 79 ARG A N 1
ATOM 630 C CA . ARG A 1 79 ? 22.440 -14.443 -24.712 1.00 84.06 79 ARG A CA 1
ATOM 631 C C . ARG A 1 79 ? 21.555 -13.587 -25.603 1.00 84.06 79 ARG A C 1
ATOM 633 O O . ARG A 1 79 ? 20.470 -14.065 -25.986 1.00 84.06 79 ARG A O 1
#

pLDDT: mean 91.24, std 7.48, range [52.41, 97.94]

Secondary structure (DSSP, 8-state):
----PPPPPHHHHHHHHHHTT----HHHHHHHHHHHHHHHHHHHHHTTS---PPP-SS------PPPGGG-TT---S--

Foldseek 3Di:
DDQFDDQDDLVVQCVVCVVVVHDDDSVVSVVVSVVVVVVRVVVSVVVVDDDPDPDDPDDDDPFAQDDCVRCVVVPDRGD